Protein AF-A0A2D5Z9M2-F1 (afdb_monomer_lite)

Structure (mmCIF, N/CA/C/O backbone):
data_AF-A0A2D5Z9M2-F1
#
_entry.id   AF-A0A2D5Z9M2-F1
#
loop_
_atom_site.group_PDB
_atom_site.id
_atom_site.type_symbol
_atom_site.label_atom_id
_atom_site.label_alt_id
_atom_site.label_comp_id
_atom_site.label_asym_id
_atom_site.label_entity_id
_atom_site.label_seq_id
_atom_site.pdbx_PDB_ins_code
_atom_site.Cartn_x
_atom_site.Cartn_y
_atom_site.Cartn_z
_atom_site.occupancy
_atom_site.B_iso_or_equiv
_atom_site.auth_seq_id
_atom_site.auth_comp_id
_atom_site.auth_asym_id
_atom_site.auth_atom_id
_atom_site.pdbx_PDB_model_num
ATOM 1 N N . MET A 1 1 ? 16.542 -20.627 18.057 1.00 44.47 1 MET A N 1
ATOM 2 C CA . MET A 1 1 ? 15.585 -19.802 17.285 1.00 44.47 1 MET A CA 1
ATOM 3 C C . MET A 1 1 ? 16.212 -18.461 16.843 1.00 44.47 1 MET A C 1
ATOM 5 O O . MET A 1 1 ? 15.598 -17.420 16.982 1.00 44.47 1 MET A O 1
ATOM 9 N N . LYS A 1 2 ? 17.459 -18.467 16.331 1.00 36.56 2 LYS A N 1
ATOM 10 C CA . LYS A 1 2 ? 18.208 -17.257 15.904 1.00 36.56 2 LYS A CA 1
ATOM 11 C C . LYS A 1 2 ? 18.621 -17.284 14.421 1.00 36.56 2 LYS A C 1
ATOM 13 O O . LYS A 1 2 ? 19.188 -16.323 13.929 1.00 36.56 2 LYS A O 1
ATOM 18 N N . MET A 1 3 ? 18.336 -18.379 13.710 1.00 36.19 3 MET A N 1
ATOM 19 C CA . MET A 1 3 ? 18.795 -18.589 12.330 1.00 36.19 3 MET A CA 1
ATOM 20 C C . MET A 1 3 ? 17.764 -18.224 11.252 1.00 36.19 3 MET A C 1
ATOM 22 O O . MET A 1 3 ? 18.120 -18.174 10.084 1.00 36.19 3 MET A O 1
ATOM 26 N N . VAL A 1 4 ? 16.510 -17.931 11.617 1.00 44.44 4 VAL A N 1
ATOM 27 C CA . VAL A 1 4 ? 15.468 -17.573 10.631 1.00 44.44 4 VAL A CA 1
ATOM 28 C C . VAL A 1 4 ? 15.558 -16.092 10.227 1.00 44.44 4 VAL A C 1
ATOM 30 O O . VAL A 1 4 ? 15.351 -15.760 9.067 1.00 44.44 4 VAL A O 1
ATOM 33 N N . PHE A 1 5 ? 16.001 -15.210 11.131 1.00 38.09 5 PHE A N 1
ATOM 34 C CA . PHE A 1 5 ? 16.181 -13.780 10.837 1.00 38.09 5 PHE A CA 1
ATOM 35 C C . PHE A 1 5 ? 17.353 -13.476 9.889 1.00 38.09 5 PHE A C 1
ATOM 37 O O . PHE A 1 5 ? 17.313 -12.492 9.157 1.00 38.09 5 PHE A O 1
ATOM 44 N N . ALA A 1 6 ? 18.383 -14.328 9.854 1.00 39.09 6 ALA A N 1
ATOM 45 C CA . ALA A 1 6 ? 19.540 -14.119 8.981 1.00 39.09 6 ALA A CA 1
ATOM 46 C C . ALA A 1 6 ? 19.220 -14.367 7.494 1.00 39.09 6 ALA A C 1
ATOM 48 O O . ALA A 1 6 ? 19.846 -13.770 6.622 1.00 39.09 6 ALA A O 1
ATOM 49 N N . LEU A 1 7 ? 18.229 -15.216 7.199 1.00 39.53 7 LEU A N 1
ATOM 50 C CA . LEU A 1 7 ? 17.848 -15.566 5.828 1.00 39.53 7 LEU A CA 1
ATOM 51 C C . LEU A 1 7 ? 16.996 -14.478 5.161 1.00 39.53 7 LEU A C 1
ATOM 53 O O . LEU A 1 7 ? 17.193 -14.198 3.983 1.00 39.53 7 LEU A O 1
ATOM 57 N N . ILE A 1 8 ? 16.127 -13.800 5.919 1.00 48.56 8 ILE A N 1
ATOM 58 C CA . ILE A 1 8 ? 15.317 -12.681 5.407 1.00 48.56 8 ILE A CA 1
ATOM 59 C C . ILE A 1 8 ? 16.209 -11.464 5.108 1.00 48.56 8 ILE A C 1
ATOM 61 O O . ILE A 1 8 ? 16.065 -10.822 4.068 1.00 48.56 8 ILE A O 1
ATOM 65 N N . LEU A 1 9 ? 17.214 -11.206 5.955 1.00 42.31 9 LEU A N 1
ATOM 66 C CA . LEU A 1 9 ? 18.165 -10.112 5.740 1.00 42.31 9 LEU A CA 1
ATOM 67 C C . LEU A 1 9 ? 19.044 -10.333 4.493 1.00 42.31 9 LEU A C 1
ATOM 69 O O . LEU A 1 9 ? 19.355 -9.385 3.777 1.00 42.31 9 LEU A O 1
ATOM 73 N N . LEU A 1 10 ? 19.419 -11.583 4.199 1.00 42.81 10 LEU A N 1
ATOM 74 C CA . LEU A 1 10 ? 20.240 -11.928 3.032 1.00 42.81 10 LEU A CA 1
ATOM 75 C C . LEU A 1 10 ? 19.483 -11.793 1.703 1.00 42.81 10 LEU A C 1
ATOM 77 O O . LEU A 1 10 ? 20.082 -11.374 0.713 1.00 42.81 10 LEU A O 1
ATOM 81 N N . VAL A 1 11 ? 18.176 -12.074 1.676 1.00 49.06 11 VAL A N 1
ATOM 82 C CA . VAL A 1 11 ? 17.342 -11.848 0.481 1.00 49.06 11 VAL A CA 1
ATOM 83 C C . VAL A 1 11 ? 17.146 -10.348 0.223 1.00 49.06 11 VAL A C 1
ATOM 85 O O . VAL A 1 11 ? 17.231 -9.909 -0.922 1.00 49.06 11 VAL A O 1
ATOM 88 N N . MET A 1 12 ? 16.987 -9.543 1.279 1.00 47.62 12 MET A N 1
ATOM 89 C CA . MET A 1 12 ? 16.869 -8.081 1.168 1.00 47.62 12 MET A CA 1
ATOM 90 C C . MET A 1 12 ? 18.169 -7.420 0.688 1.00 47.62 12 MET A C 1
ATOM 92 O O . MET A 1 12 ? 18.132 -6.504 -0.130 1.00 47.62 12 MET A O 1
ATOM 96 N N . ILE A 1 13 ? 19.331 -7.918 1.123 1.00 47.19 13 ILE A N 1
ATOM 97 C CA . ILE A 1 13 ? 20.632 -7.430 0.639 1.00 47.19 13 ILE A CA 1
ATOM 98 C C . ILE A 1 13 ? 20.872 -7.866 -0.815 1.00 47.19 13 ILE A C 1
ATOM 100 O O . ILE A 1 13 ? 21.392 -7.080 -1.602 1.00 47.19 13 ILE A O 1
ATOM 104 N N . ALA A 1 14 ? 20.447 -9.068 -1.216 1.00 44.50 14 ALA A N 1
ATOM 105 C CA . ALA A 1 14 ? 20.556 -9.500 -2.610 1.00 44.50 14 ALA A CA 1
ATOM 106 C C . ALA A 1 14 ? 19.693 -8.645 -3.558 1.00 44.50 14 ALA A C 1
ATOM 108 O O . ALA A 1 14 ? 20.148 -8.306 -4.647 1.00 44.50 14 ALA A O 1
ATOM 109 N N . LEU A 1 15 ? 18.494 -8.229 -3.135 1.00 49.03 15 LEU A N 1
ATOM 110 C CA . LEU A 1 15 ? 17.641 -7.322 -3.916 1.00 49.03 15 LEU A CA 1
ATOM 111 C C . LEU A 1 15 ? 18.158 -5.872 -3.904 1.00 49.03 15 LEU A C 1
ATOM 113 O O . LEU A 1 15 ? 18.170 -5.217 -4.945 1.00 49.03 15 LEU A O 1
ATOM 117 N N . GLY A 1 16 ? 18.662 -5.389 -2.764 1.00 43.19 16 GLY A N 1
ATOM 118 C CA . GLY A 1 16 ? 19.210 -4.035 -2.633 1.00 43.19 16 GLY A CA 1
ATOM 119 C C . GLY A 1 16 ? 20.537 -3.817 -3.370 1.00 43.19 16 GLY A C 1
ATOM 120 O O . GLY A 1 16 ? 20.777 -2.731 -3.892 1.00 43.19 16 GLY A O 1
ATOM 121 N N . VAL A 1 17 ? 21.398 -4.836 -3.471 1.00 46.41 17 VAL A N 1
ATOM 122 C CA . VAL A 1 17 ? 22.716 -4.719 -4.130 1.00 46.41 17 VAL A CA 1
ATOM 123 C C . VAL A 1 17 ? 22.615 -4.791 -5.659 1.00 46.41 17 VAL A C 1
ATOM 125 O O . VAL A 1 17 ? 23.399 -4.137 -6.347 1.00 46.41 17 VAL A O 1
ATOM 128 N N . VAL A 1 18 ? 21.615 -5.482 -6.220 1.00 46.44 18 VAL A N 1
ATOM 129 C CA . VAL A 1 18 ? 21.358 -5.446 -7.676 1.00 46.44 18 VAL A CA 1
ATOM 130 C C . VAL A 1 18 ? 20.903 -4.048 -8.127 1.00 46.44 18 VAL A C 1
ATOM 132 O O . VAL A 1 18 ? 21.151 -3.656 -9.266 1.00 46.44 18 VAL A O 1
ATOM 135 N N . TYR A 1 19 ? 20.337 -3.248 -7.220 1.00 48.34 19 TYR A N 1
ATOM 136 C CA . TYR A 1 19 ? 19.814 -1.915 -7.520 1.00 48.34 19 TYR A CA 1
ATOM 137 C C . TYR A 1 19 ? 20.889 -0.832 -7.735 1.00 48.34 19 TYR A C 1
ATOM 139 O O . TYR A 1 19 ? 20.613 0.192 -8.355 1.00 48.34 19 TYR A O 1
ATOM 147 N N . PHE A 1 20 ? 22.127 -1.051 -7.276 1.00 45.62 20 PHE A N 1
ATOM 148 C CA . PHE A 1 20 ? 23.211 -0.061 -7.393 1.00 45.62 20 PHE A CA 1
ATOM 149 C C . PHE A 1 20 ? 24.285 -0.411 -8.433 1.00 45.62 20 PHE A C 1
ATOM 151 O O . PHE A 1 20 ? 25.210 0.374 -8.636 1.00 45.62 20 PHE A O 1
ATOM 158 N N . ALA A 1 21 ? 24.175 -1.552 -9.120 1.00 40.72 21 ALA A N 1
ATOM 159 C CA . ALA A 1 21 ? 25.212 -2.025 -10.041 1.00 40.72 21 ALA A CA 1
ATOM 160 C C . ALA A 1 21 ? 24.995 -1.655 -11.522 1.00 40.72 21 ALA A C 1
ATOM 162 O O . ALA A 1 21 ? 25.849 -1.985 -12.342 1.00 40.72 21 ALA A O 1
ATOM 163 N N . ASN A 1 22 ? 23.905 -0.976 -11.900 1.00 41.19 22 ASN A N 1
ATOM 164 C CA . ASN A 1 22 ? 23.686 -0.614 -13.304 1.00 41.19 22 ASN A CA 1
ATOM 165 C C . ASN A 1 22 ? 23.008 0.755 -13.465 1.00 41.19 22 ASN A C 1
ATOM 167 O O . ASN A 1 22 ? 21.800 0.868 -13.641 1.00 41.19 22 ASN A O 1
ATOM 171 N N . THR A 1 23 ? 23.805 1.820 -13.432 1.00 47.62 23 THR A N 1
ATOM 172 C CA . THR A 1 23 ? 23.408 3.202 -13.757 1.00 47.62 23 THR A CA 1
ATOM 173 C C . THR A 1 23 ? 23.200 3.433 -15.266 1.00 47.62 23 THR A C 1
ATOM 175 O O . THR 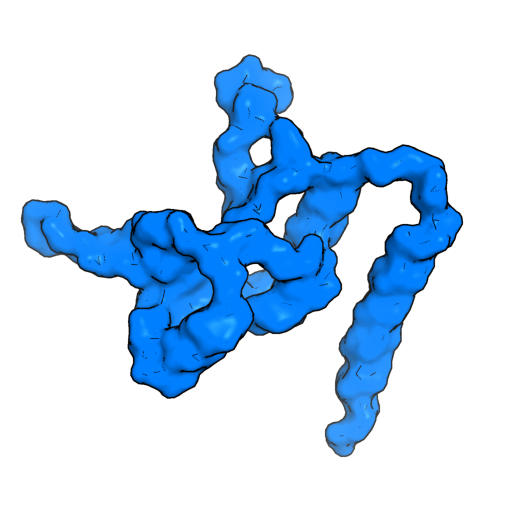A 1 23 ? 23.428 4.531 -15.773 1.00 47.62 23 THR A O 1
ATOM 178 N N . ALA A 1 24 ? 22.738 2.420 -16.002 1.00 48.34 24 ALA A N 1
ATOM 179 C CA . ALA A 1 24 ? 22.348 2.523 -17.404 1.00 48.34 24 ALA A CA 1
ATOM 180 C C . ALA A 1 24 ? 20.816 2.423 -17.498 1.00 48.34 24 ALA A C 1
ATOM 182 O O . ALA A 1 24 ? 20.255 1.340 -17.397 1.00 48.34 24 ALA A O 1
ATOM 183 N N . SER A 1 25 ? 20.167 3.583 -17.657 1.00 54.81 25 SER A N 1
ATOM 184 C CA . SER A 1 25 ? 18.713 3.812 -17.759 1.00 54.81 25 SER A CA 1
ATOM 185 C C . SER A 1 25 ? 17.866 3.273 -16.596 1.00 54.81 25 SER A C 1
ATOM 187 O O . SER A 1 25 ? 17.593 2.083 -16.499 1.00 54.81 25 SER A O 1
ATOM 189 N N . PHE A 1 26 ? 17.372 4.177 -15.746 1.00 66.06 26 PHE A N 1
ATOM 190 C CA . PHE A 1 26 ? 16.238 3.881 -14.871 1.00 66.06 26 PHE A CA 1
ATOM 191 C C . PHE A 1 26 ? 15.028 3.533 -15.751 1.00 66.06 26 PHE A C 1
ATOM 193 O O . PHE A 1 26 ? 14.474 4.419 -16.401 1.00 66.06 26 PHE A O 1
ATOM 200 N N . ASP A 1 27 ? 14.662 2.252 -15.810 1.00 81.69 27 ASP A N 1
ATOM 201 C CA . ASP A 1 27 ? 13.422 1.800 -16.438 1.00 81.69 27 ASP A CA 1
ATOM 202 C C . ASP A 1 27 ? 12.331 1.687 -15.360 1.00 81.69 27 ASP A C 1
ATOM 204 O O . ASP A 1 27 ? 12.273 0.683 -14.641 1.00 81.69 27 ASP A O 1
ATOM 208 N N . PRO A 1 28 ? 11.442 2.691 -15.236 1.00 82.06 28 PRO A N 1
ATOM 209 C CA . PRO A 1 28 ? 10.382 2.666 -14.236 1.00 82.06 28 PRO A CA 1
ATOM 210 C C . PRO A 1 28 ? 9.414 1.493 -14.426 1.00 82.06 28 PRO A C 1
ATOM 212 O O . PRO A 1 28 ? 8.818 1.038 -13.455 1.00 82.06 28 PRO A O 1
ATOM 215 N N . THR A 1 29 ? 9.253 0.979 -15.648 1.00 84.44 29 THR A N 1
ATOM 216 C CA . THR A 1 29 ? 8.352 -0.149 -15.922 1.00 84.44 29 THR A CA 1
ATOM 217 C C . THR A 1 29 ? 8.941 -1.443 -15.374 1.00 84.44 29 THR A C 1
ATOM 219 O O . THR A 1 29 ? 8.256 -2.150 -14.637 1.00 84.44 29 THR A O 1
ATOM 222 N N . ALA A 1 30 ? 10.212 -1.732 -15.665 1.00 85.00 30 ALA A N 1
ATOM 223 C CA . ALA A 1 30 ? 10.893 -2.911 -15.130 1.00 85.00 30 ALA A CA 1
ATOM 224 C C . ALA A 1 30 ? 10.992 -2.861 -13.597 1.00 85.00 30 ALA A C 1
ATOM 226 O O . ALA A 1 30 ? 10.690 -3.848 -12.925 1.00 85.00 30 ALA A O 1
ATOM 227 N N . THR A 1 31 ? 11.333 -1.694 -13.040 1.00 85.38 31 THR A N 1
ATOM 228 C CA . THR A 1 31 ? 11.322 -1.455 -11.591 1.00 85.38 31 THR A CA 1
ATOM 229 C C . THR A 1 31 ? 9.942 -1.705 -10.987 1.00 85.38 31 THR A C 1
ATOM 231 O O . THR A 1 31 ? 9.835 -2.426 -9.998 1.00 85.38 31 THR A O 1
ATOM 234 N N . GLY A 1 32 ? 8.887 -1.127 -11.567 1.00 86.69 32 GLY A N 1
ATOM 235 C CA . GLY A 1 32 ? 7.528 -1.266 -11.050 1.00 86.69 32 GLY A CA 1
ATOM 236 C C . GLY A 1 32 ? 7.024 -2.705 -11.103 1.00 86.69 32 GLY A C 1
ATOM 237 O O . GLY A 1 32 ? 6.357 -3.154 -10.174 1.00 86.69 32 GLY A O 1
ATOM 238 N N . GLN A 1 33 ? 7.367 -3.446 -12.160 1.00 88.88 33 GLN A N 1
ATOM 239 C CA . GLN A 1 33 ? 6.984 -4.849 -12.288 1.00 88.88 33 GLN A CA 1
ATOM 240 C C . GLN A 1 33 ? 7.712 -5.719 -11.259 1.00 88.88 33 GLN A C 1
ATOM 242 O O . GLN A 1 33 ? 7.068 -6.498 -10.564 1.00 88.88 33 GLN A O 1
ATOM 247 N N . ALA A 1 34 ? 9.024 -5.532 -11.090 1.00 88.88 34 ALA A N 1
ATOM 248 C CA . ALA A 1 34 ? 9.793 -6.250 -10.076 1.00 88.88 34 ALA A CA 1
ATOM 249 C C . ALA A 1 34 ? 9.296 -5.946 -8.652 1.00 88.88 34 ALA A C 1
ATOM 251 O O . ALA A 1 34 ? 9.185 -6.853 -7.829 1.00 88.88 34 ALA A O 1
ATOM 252 N N . ALA A 1 35 ? 8.956 -4.682 -8.378 1.00 88.12 35 ALA A N 1
ATOM 253 C CA . ALA A 1 35 ? 8.345 -4.257 -7.123 1.00 88.12 35 ALA A CA 1
ATOM 254 C C . ALA A 1 35 ? 7.008 -4.976 -6.881 1.00 88.12 35 ALA A C 1
ATOM 256 O O . ALA A 1 35 ? 6.803 -5.531 -5.805 1.00 88.12 35 ALA A O 1
ATOM 257 N N . LYS A 1 36 ? 6.129 -5.031 -7.890 1.00 89.88 36 LYS A N 1
ATOM 258 C CA . LYS A 1 36 ? 4.846 -5.744 -7.814 1.00 89.88 36 LYS A CA 1
ATOM 259 C C . LYS A 1 36 ? 5.034 -7.246 -7.569 1.00 89.88 36 LYS A C 1
ATOM 261 O O . LYS A 1 36 ? 4.387 -7.797 -6.685 1.00 89.88 36 LYS A O 1
ATOM 266 N N . ASP A 1 37 ? 5.933 -7.891 -8.310 1.00 90.50 37 ASP A N 1
ATOM 267 C CA . ASP A 1 37 ? 6.190 -9.339 -8.224 1.00 90.50 37 ASP A CA 1
ATOM 268 C C . ASP A 1 37 ? 6.819 -9.756 -6.881 1.00 90.50 37 ASP A C 1
ATOM 270 O O . ASP A 1 37 ? 6.740 -10.920 -6.475 1.00 90.50 37 ASP A O 1
ATOM 274 N N . ALA A 1 38 ? 7.455 -8.813 -6.181 1.00 90.38 38 ALA A N 1
ATOM 275 C CA . ALA A 1 38 ? 8.020 -9.036 -4.857 1.00 90.38 38 ALA A CA 1
ATOM 276 C C . ALA A 1 38 ? 6.960 -9.058 -3.741 1.00 90.38 38 ALA A C 1
ATOM 278 O O . ALA A 1 38 ? 7.229 -9.624 -2.679 1.00 90.38 38 ALA A O 1
ATOM 279 N N . ILE A 1 39 ? 5.776 -8.476 -3.965 1.00 92.94 39 ILE A N 1
ATOM 280 C CA . ILE A 1 39 ? 4.714 -8.374 -2.959 1.00 92.94 39 ILE A CA 1
ATOM 281 C C . ILE A 1 39 ? 3.887 -9.657 -2.934 1.00 92.94 39 ILE A C 1
ATOM 283 O O . ILE A 1 39 ? 3.480 -10.190 -3.966 1.00 92.94 39 ILE A O 1
ATOM 287 N N . ARG A 1 40 ? 3.606 -10.151 -1.728 1.00 93.44 40 ARG A N 1
ATOM 288 C CA . ARG A 1 40 ? 2.807 -11.355 -1.493 1.00 93.44 40 ARG A CA 1
ATOM 289 C C . ARG A 1 40 ? 1.784 -11.101 -0.396 1.00 93.44 40 ARG A C 1
ATOM 291 O O . ARG A 1 40 ? 2.052 -10.342 0.532 1.00 93.44 40 ARG A O 1
ATOM 298 N N . THR A 1 41 ? 0.648 -11.788 -0.479 1.00 95.75 41 THR A N 1
ATOM 299 C CA . THR A 1 41 ? -0.355 -11.824 0.593 1.00 95.75 41 THR A CA 1
ATOM 300 C C . THR A 1 41 ? 0.295 -12.201 1.925 1.00 95.75 41 THR A C 1
ATOM 302 O O . THR A 1 41 ? 1.132 -13.106 1.980 1.00 95.75 41 THR A O 1
ATOM 305 N N . GLY A 1 42 ? -0.084 -11.498 2.989 1.00 94.50 42 GLY A N 1
ATOM 306 C CA . GLY A 1 42 ? 0.446 -11.673 4.339 1.00 94.50 42 GLY A CA 1
ATOM 307 C C . GLY A 1 42 ? 1.740 -10.912 4.642 1.00 94.50 42 GLY A C 1
ATOM 308 O O . GLY A 1 42 ? 2.164 -10.933 5.792 1.00 94.50 42 GLY A O 1
ATOM 309 N N . MET A 1 43 ? 2.368 -10.240 3.667 1.00 95.81 43 MET A N 1
ATOM 310 C CA . MET A 1 43 ? 3.493 -9.336 3.954 1.00 95.81 43 MET A CA 1
ATOM 311 C C . MET A 1 43 ? 3.024 -8.128 4.760 1.00 95.81 43 MET A C 1
ATOM 313 O O . MET A 1 43 ? 1.943 -7.607 4.493 1.00 95.81 43 MET A O 1
ATOM 317 N N . SER A 1 44 ? 3.839 -7.631 5.687 1.00 96.50 4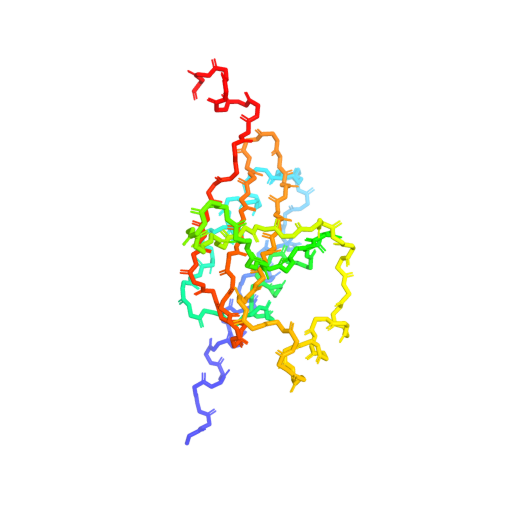4 SER A N 1
ATOM 318 C CA . SER A 1 44 ? 3.507 -6.393 6.396 1.00 96.50 44 SER A CA 1
ATOM 319 C C . SER A 1 44 ? 3.700 -5.169 5.499 1.00 96.50 44 SER A C 1
ATOM 321 O O . SER A 1 44 ? 4.512 -5.166 4.567 1.00 96.50 44 SER A O 1
ATOM 323 N N . TRP A 1 45 ? 3.005 -4.076 5.803 1.00 94.50 45 TRP A N 1
ATOM 324 C CA . TRP A 1 45 ? 3.195 -2.811 5.088 1.00 94.50 45 TRP A CA 1
ATOM 325 C C . TRP A 1 45 ? 4.640 -2.293 5.152 1.00 94.50 45 TRP A C 1
ATOM 327 O O . TRP A 1 45 ? 5.105 -1.688 4.186 1.00 94.50 45 TRP A O 1
ATOM 337 N N . GLN A 1 46 ? 5.390 -2.584 6.223 1.00 94.69 46 GLN A N 1
ATOM 338 C CA . GLN A 1 46 ? 6.817 -2.246 6.285 1.00 94.69 46 GLN A CA 1
ATOM 339 C C . GLN A 1 46 ? 7.646 -3.077 5.300 1.00 94.69 46 GLN A C 1
ATOM 341 O O . GLN A 1 46 ? 8.547 -2.543 4.655 1.00 94.69 46 GLN A O 1
ATOM 346 N N . GLU A 1 47 ? 7.345 -4.370 5.155 1.00 92.56 47 GLU A N 1
ATOM 347 C CA . GLU A 1 47 ? 8.017 -5.236 4.180 1.00 92.56 47 GLU A CA 1
ATOM 348 C C . GLU A 1 47 ? 7.713 -4.795 2.742 1.00 92.56 47 GLU A C 1
ATOM 350 O O . GLU A 1 47 ? 8.608 -4.787 1.895 1.00 92.56 47 GLU A O 1
ATOM 355 N N . VAL A 1 48 ? 6.480 -4.352 2.473 1.00 90.69 48 VAL A N 1
ATOM 356 C CA . VAL A 1 48 ? 6.103 -3.774 1.173 1.00 90.69 48 VAL A CA 1
ATOM 357 C C . VAL A 1 48 ? 6.885 -2.491 0.893 1.00 90.69 48 VAL A C 1
ATOM 359 O O . VAL A 1 48 ? 7.452 -2.349 -0.192 1.00 90.69 48 VAL A O 1
ATOM 362 N N . ILE A 1 49 ? 6.986 -1.577 1.862 1.00 90.44 49 ILE A N 1
ATOM 363 C CA . ILE A 1 49 ? 7.791 -0.351 1.720 1.00 90.44 49 ILE A CA 1
ATOM 364 C C . ILE A 1 49 ? 9.268 -0.682 1.503 1.00 90.44 49 ILE A C 1
ATOM 366 O O . ILE A 1 49 ? 9.920 -0.034 0.687 1.00 90.44 49 ILE A O 1
ATOM 370 N N . ALA A 1 50 ? 9.805 -1.701 2.171 1.00 87.31 50 ALA A N 1
ATOM 371 C CA . ALA A 1 50 ? 11.186 -2.126 1.960 1.00 87.31 50 ALA A CA 1
ATOM 372 C C . ALA A 1 50 ? 11.425 -2.669 0.538 1.00 87.31 50 ALA A C 1
ATOM 374 O O . ALA A 1 50 ? 12.490 -2.436 -0.033 1.00 87.31 50 ALA A O 1
ATOM 375 N N . ALA A 1 51 ? 10.439 -3.357 -0.048 1.00 80.75 51 ALA A N 1
ATOM 376 C CA . ALA A 1 51 ? 10.521 -3.909 -1.401 1.00 80.75 51 ALA A CA 1
ATOM 377 C C . ALA A 1 51 ? 10.276 -2.874 -2.518 1.00 80.75 51 ALA A C 1
ATOM 379 O O . ALA A 1 51 ? 10.770 -3.050 -3.631 1.00 80.75 51 ALA A O 1
ATOM 380 N N . THR A 1 52 ? 9.513 -1.810 -2.246 1.00 81.31 52 THR A N 1
ATOM 381 C CA . THR A 1 52 ? 8.995 -0.890 -3.282 1.00 81.31 52 THR A CA 1
ATOM 382 C C . THR A 1 52 ? 9.388 0.579 -3.108 1.00 81.31 52 THR A C 1
ATOM 384 O O . THR A 1 52 ? 9.426 1.306 -4.104 1.00 81.31 52 THR A O 1
ATOM 387 N N . GLN A 1 53 ? 9.765 0.987 -1.891 1.00 83.31 53 GLN A N 1
ATOM 388 C CA . GLN A 1 53 ? 9.777 2.351 -1.332 1.00 83.31 53 GLN A CA 1
ATOM 389 C C . GLN A 1 53 ? 8.414 2.812 -0.785 1.00 83.31 53 GLN A C 1
ATOM 391 O O . GLN A 1 53 ? 7.364 2.227 -1.051 1.00 83.31 53 GLN A O 1
ATOM 396 N N . ALA A 1 54 ? 8.431 3.874 0.025 1.00 83.31 54 ALA A N 1
ATOM 397 C CA . ALA A 1 54 ? 7.212 4.459 0.573 1.00 83.31 54 ALA A CA 1
ATOM 398 C C . ALA A 1 54 ? 6.322 5.004 -0.559 1.00 83.31 54 ALA A C 1
ATOM 400 O O . ALA A 1 54 ? 6.835 5.682 -1.460 1.00 83.31 54 ALA A O 1
ATOM 401 N N . PRO A 1 55 ? 5.002 4.748 -0.536 1.00 86.19 55 PRO A N 1
ATOM 402 C CA . PRO A 1 55 ? 4.111 5.307 -1.537 1.00 86.19 55 PRO A CA 1
ATOM 403 C C . PRO A 1 55 ? 4.028 6.827 -1.361 1.00 86.19 55 PRO A C 1
ATOM 405 O O . PRO A 1 55 ? 4.228 7.370 -0.277 1.00 86.19 55 PRO A O 1
ATOM 408 N N . SER A 1 56 ? 3.682 7.546 -2.426 1.00 81.31 56 SER A N 1
ATOM 409 C CA . SER A 1 56 ? 3.444 8.994 -2.308 1.00 81.31 56 SER A CA 1
ATOM 410 C C . SER A 1 56 ? 2.157 9.310 -1.535 1.00 81.31 56 SER A C 1
ATOM 412 O O . SER A 1 56 ? 2.053 10.353 -0.878 1.00 81.31 56 SER A O 1
ATOM 414 N N . LYS A 1 57 ? 1.166 8.415 -1.632 1.00 82.25 57 LYS A N 1
ATOM 415 C CA . LYS A 1 57 ? -0.176 8.557 -1.070 1.00 82.25 57 LYS A CA 1
ATOM 416 C C . LYS A 1 57 ? -0.742 7.203 -0.648 1.00 82.25 57 LYS A C 1
ATOM 418 O O . LYS A 1 57 ? -0.379 6.180 -1.223 1.00 82.25 57 LYS A O 1
ATOM 423 N N . PHE A 1 58 ? -1.666 7.227 0.304 1.00 89.31 58 PHE A N 1
ATOM 424 C CA . PHE A 1 58 ? -2.475 6.075 0.702 1.00 89.31 58 PHE A CA 1
ATOM 425 C C . PHE A 1 58 ? -3.921 6.498 0.965 1.00 89.31 58 PHE A C 1
ATOM 427 O O . PHE A 1 58 ? -4.192 7.686 1.144 1.00 89.31 58 PHE A O 1
ATOM 434 N N . SER A 1 59 ? -4.845 5.545 0.990 1.00 89.94 59 SER A N 1
ATOM 435 C CA . SER A 1 59 ? -6.235 5.751 1.411 1.00 89.94 59 SER A CA 1
ATOM 436 C C . SER A 1 59 ? -6.597 4.739 2.495 1.00 89.94 59 SER A C 1
ATOM 438 O O . SER A 1 59 ? -6.075 3.630 2.515 1.00 89.94 59 SER A O 1
ATOM 440 N N . VAL A 1 60 ? -7.465 5.129 3.426 1.00 89.00 60 VAL A N 1
ATOM 441 C CA . VAL A 1 60 ? -8.043 4.217 4.426 1.00 89.00 60 VAL A CA 1
ATOM 442 C C . VAL A 1 60 ? -9.405 3.768 3.917 1.00 89.00 60 VAL A C 1
ATOM 444 O O . VAL A 1 60 ? -10.155 4.586 3.375 1.00 89.00 60 VAL A O 1
ATOM 447 N N . ASN A 1 61 ? -9.718 2.483 4.052 1.00 88.88 61 ASN A N 1
ATOM 448 C CA . ASN A 1 61 ? -11.013 1.955 3.646 1.00 88.88 61 ASN A CA 1
ATOM 449 C C . ASN A 1 61 ? -12.108 2.432 4.602 1.00 88.88 61 ASN A C 1
ATOM 451 O O . ASN A 1 61 ? -11.902 2.556 5.807 1.00 88.88 61 ASN A O 1
ATOM 455 N N . ILE A 1 62 ? -13.285 2.706 4.054 1.00 86.44 62 ILE A N 1
ATOM 456 C CA . ILE A 1 62 ? -14.428 3.251 4.783 1.00 86.44 62 ILE A CA 1
ATOM 457 C C . ILE A 1 62 ? -15.703 2.502 4.407 1.00 86.44 62 ILE A C 1
ATOM 459 O O . ILE A 1 62 ? -15.894 2.095 3.258 1.00 86.44 62 ILE A O 1
ATOM 463 N N . LEU A 1 63 ? -16.581 2.330 5.392 1.00 84.62 63 LEU A N 1
ATOM 464 C CA . LEU A 1 63 ? -17.884 1.704 5.217 1.00 84.62 63 LEU A CA 1
ATOM 465 C C . LEU A 1 63 ? -18.907 2.751 4.776 1.00 84.62 63 LEU A C 1
ATOM 467 O O . LEU A 1 63 ? -19.116 3.755 5.458 1.00 84.62 63 LEU A O 1
ATOM 471 N N . TYR A 1 64 ? -19.574 2.498 3.657 1.00 78.94 64 TYR A N 1
ATOM 472 C CA . TYR A 1 64 ? -20.724 3.265 3.199 1.00 78.94 64 TYR A CA 1
ATOM 473 C C . TYR A 1 64 ? -21.997 2.445 3.344 1.00 78.94 64 TYR A C 1
ATOM 475 O O . TYR A 1 64 ? -22.005 1.250 3.064 1.00 78.94 64 TYR A O 1
ATOM 483 N N . ASN A 1 65 ? -23.086 3.108 3.726 1.00 79.62 65 ASN A N 1
ATOM 484 C CA . ASN A 1 65 ? -24.425 2.547 3.623 1.00 79.62 65 ASN A CA 1
ATOM 485 C C . ASN A 1 65 ? -25.093 3.119 2.370 1.00 79.62 65 ASN A C 1
ATOM 487 O O . ASN A 1 65 ? -25.410 4.311 2.333 1.00 79.62 65 ASN A O 1
ATOM 491 N N . ASP A 1 66 ? -25.278 2.278 1.356 1.00 78.50 66 ASP A N 1
ATOM 492 C CA . ASP A 1 66 ? -26.019 2.621 0.145 1.00 78.50 66 ASP A CA 1
ATOM 493 C C . ASP A 1 66 ? -27.316 1.810 0.098 1.00 78.50 66 ASP A C 1
ATOM 495 O O . ASP A 1 66 ? -27.318 0.599 -0.125 1.00 78.50 66 ASP A O 1
ATOM 499 N N . GLY A 1 67 ? -28.437 2.470 0.397 1.00 79.06 67 GLY A N 1
ATOM 500 C CA . GLY A 1 67 ? -29.759 1.846 0.333 1.00 79.06 67 GLY A CA 1
ATOM 501 C C . GLY A 1 67 ? -29.949 0.632 1.253 1.00 79.06 67 GLY A C 1
ATOM 502 O O . GLY A 1 67 ? -30.758 -0.239 0.938 1.00 79.06 67 GLY A O 1
ATOM 503 N N . GLY A 1 68 ? -29.228 0.557 2.378 1.00 82.00 68 GLY A N 1
ATOM 504 C CA . GLY A 1 68 ? -29.274 -0.573 3.312 1.00 82.00 68 GLY A CA 1
ATOM 505 C C . GLY A 1 68 ? -28.238 -1.668 3.045 1.00 82.00 68 GLY A C 1
ATOM 506 O O . GLY A 1 68 ? -28.237 -2.668 3.761 1.00 82.00 68 GLY A O 1
ATOM 507 N N . ILE A 1 69 ? -27.360 -1.489 2.054 1.00 82.00 69 ILE A N 1
ATOM 508 C CA . ILE A 1 69 ? -26.222 -2.372 1.786 1.00 82.00 69 ILE A CA 1
ATOM 509 C C . ILE A 1 69 ? -24.952 -1.691 2.295 1.00 82.00 69 ILE A C 1
ATOM 511 O O . ILE A 1 69 ? -24.661 -0.546 1.946 1.00 82.00 69 ILE A O 1
ATOM 515 N N . GLU A 1 70 ? -24.199 -2.404 3.126 1.00 83.12 70 GLU A N 1
ATOM 516 C CA . GLU A 1 70 ? -22.877 -1.978 3.572 1.00 83.12 70 GLU A CA 1
ATOM 517 C C . GLU A 1 70 ? -21.835 -2.289 2.491 1.00 83.12 70 GLU A C 1
ATOM 519 O O . GLU A 1 70 ? -21.675 -3.436 2.073 1.00 83.12 70 GLU A O 1
ATOM 524 N N . VAL A 1 71 ? -21.139 -1.255 2.023 1.00 83.88 71 VAL A N 1
ATOM 525 C CA . VAL A 1 71 ? -20.115 -1.342 0.977 1.00 83.88 71 VAL A CA 1
ATOM 526 C C . VAL A 1 71 ? -18.816 -0.752 1.506 1.00 83.88 71 VAL A C 1
ATOM 528 O O . VAL A 1 71 ? -18.787 0.395 1.952 1.00 83.88 71 VAL A O 1
ATOM 531 N N . VAL A 1 72 ? -17.729 -1.518 1.433 1.00 83.19 72 VAL A N 1
ATOM 532 C CA . VAL A 1 72 ? -16.384 -1.013 1.725 1.00 83.19 72 VAL A CA 1
ATOM 533 C C . VAL A 1 72 ? -15.840 -0.338 0.472 1.00 83.19 72 VAL A C 1
ATOM 535 O O . VAL A 1 72 ? -15.732 -0.967 -0.578 1.00 83.19 72 VAL A O 1
ATOM 538 N N . ASN A 1 73 ? -15.491 0.941 0.585 1.00 84.56 73 ASN A N 1
ATOM 539 C CA . ASN A 1 73 ? -14.829 1.698 -0.474 1.00 84.56 73 ASN A CA 1
ATOM 540 C C . ASN A 1 73 ? -13.531 2.316 0.033 1.00 84.56 73 ASN A C 1
ATOM 542 O O . ASN A 1 73 ? -13.354 2.555 1.226 1.00 84.56 73 ASN A O 1
ATOM 546 N N . GLN A 1 74 ? -12.643 2.645 -0.900 1.00 85.75 74 GLN A N 1
ATOM 547 C CA . GLN A 1 74 ? -11.469 3.446 -0.585 1.00 85.75 74 GLN A CA 1
ATOM 548 C C . GLN A 1 74 ? -11.883 4.874 -0.219 1.00 85.75 74 GLN A C 1
ATOM 550 O O . GLN A 1 74 ? -12.646 5.521 -0.944 1.00 85.75 74 GLN A O 1
ATOM 555 N N . GLY A 1 75 ? -11.354 5.376 0.895 1.00 86.06 75 GLY A N 1
ATOM 556 C CA . GLY A 1 75 ? -11.473 6.775 1.279 1.00 86.06 75 GLY A CA 1
ATOM 557 C C . GLY A 1 75 ? -10.630 7.705 0.404 1.00 86.06 75 GLY A C 1
ATOM 558 O O . GLY A 1 75 ? -10.050 7.319 -0.611 1.00 86.06 75 GLY A O 1
ATOM 559 N N . GLN A 1 76 ? -10.540 8.972 0.808 1.00 88.12 76 GLN A N 1
ATOM 560 C CA . GLN A 1 76 ? -9.722 9.942 0.083 1.00 88.12 76 GLN A CA 1
ATOM 561 C C . GLN A 1 76 ? -8.230 9.594 0.153 1.00 88.12 76 GLN A C 1
ATOM 563 O O . GLN A 1 76 ? -7.713 9.211 1.202 1.00 88.12 76 GLN A O 1
ATOM 568 N N . LEU A 1 77 ? -7.528 9.793 -0.966 1.00 87.38 77 LEU A N 1
ATOM 569 C CA . LEU A 1 77 ? -6.072 9.688 -1.017 1.00 87.38 77 LEU A CA 1
ATOM 570 C C . LEU A 1 77 ? -5.427 10.824 -0.219 1.00 87.38 77 LEU A C 1
ATOM 572 O O . LEU A 1 77 ? -5.555 12.000 -0.569 1.00 87.38 77 LEU A O 1
ATOM 576 N N . GLN A 1 78 ? -4.659 10.455 0.794 1.00 88.25 78 GLN A N 1
ATOM 577 C CA . GLN A 1 78 ? -3.873 11.351 1.633 1.00 88.25 78 GLN A CA 1
ATOM 578 C C . GLN A 1 78 ? -2.379 11.111 1.419 1.00 88.25 78 GLN A C 1
ATOM 580 O O . GLN A 1 78 ? -1.964 10.050 0.955 1.00 88.25 78 GLN A O 1
ATOM 585 N N . LYS A 1 79 ? -1.554 12.123 1.710 1.00 91.38 79 LYS A N 1
ATOM 586 C CA . LYS A 1 79 ? -0.094 11.978 1.645 1.00 91.38 79 LYS A CA 1
ATOM 587 C C . LYS A 1 79 ? 0.331 10.865 2.603 1.00 91.38 79 LYS A C 1
ATOM 589 O O . LYS A 1 79 ? -0.190 10.790 3.710 1.00 91.38 79 LYS A O 1
ATOM 594 N N . PHE A 1 80 ? 1.272 10.028 2.177 1.00 91.75 80 PHE A N 1
ATOM 595 C CA . PHE A 1 80 ? 1.826 9.019 3.067 1.00 91.75 80 PHE A CA 1
ATOM 596 C C . PHE A 1 80 ? 2.559 9.667 4.247 1.00 91.75 80 PHE A C 1
ATOM 598 O O . PHE A 1 80 ? 3.430 10.522 4.060 1.00 91.75 80 PHE A O 1
ATOM 605 N N . ASP A 1 81 ? 2.182 9.232 5.444 1.00 92.69 81 ASP A N 1
ATOM 606 C CA . ASP A 1 81 ? 2.803 9.571 6.714 1.00 92.69 81 ASP A CA 1
ATOM 607 C C . ASP A 1 81 ? 2.891 8.280 7.538 1.00 92.69 81 ASP A C 1
ATOM 609 O O . ASP A 1 81 ? 1.881 7.697 7.938 1.00 92.69 81 ASP A O 1
ATOM 613 N N . GLU A 1 82 ? 4.120 7.808 7.737 1.00 92.94 82 GLU A N 1
ATOM 614 C CA . GLU A 1 82 ? 4.404 6.549 8.425 1.00 92.94 82 GLU A CA 1
ATOM 615 C C . GLU A 1 82 ? 3.934 6.569 9.883 1.00 92.94 82 GLU A C 1
ATOM 617 O O . GLU A 1 82 ? 3.430 5.567 10.399 1.00 92.94 82 GLU A O 1
ATOM 622 N N . GLN A 1 83 ? 4.059 7.722 10.542 1.00 93.44 83 GLN A N 1
ATOM 623 C CA . GLN A 1 83 ? 3.643 7.885 11.924 1.00 93.44 83 GLN A CA 1
ATOM 624 C C . GLN A 1 83 ? 2.118 7.860 12.022 1.00 93.44 83 GLN A C 1
ATOM 626 O O . GLN A 1 83 ? 1.581 7.161 12.880 1.00 93.44 83 GLN A O 1
ATOM 631 N N . GLN A 1 84 ? 1.420 8.570 11.133 1.00 92.31 84 GLN A N 1
ATOM 632 C CA . GLN A 1 84 ? -0.042 8.557 11.078 1.00 92.31 84 GLN A CA 1
ATOM 633 C C . GLN A 1 84 ? -0.579 7.143 10.833 1.00 92.31 84 GLN A C 1
ATOM 635 O O . GLN A 1 84 ? -1.519 6.723 11.507 1.00 92.31 84 GLN A O 1
ATOM 640 N N . LEU A 1 85 ? 0.020 6.402 9.894 1.00 92.56 85 LEU A N 1
ATOM 641 C CA . LEU A 1 85 ? -0.379 5.026 9.599 1.00 92.56 85 LEU A CA 1
ATOM 642 C C . LEU A 1 85 ? -0.166 4.111 10.809 1.00 92.56 85 LEU A C 1
ATOM 644 O O . LEU A 1 85 ? -1.085 3.401 11.211 1.00 92.56 85 LEU A O 1
ATOM 648 N N . SER A 1 86 ? 1.020 4.168 11.418 1.00 94.12 86 SER A N 1
ATOM 649 C CA . SER A 1 86 ? 1.357 3.333 12.577 1.00 94.12 86 SER A CA 1
ATOM 650 C C . SER A 1 86 ? 0.426 3.613 13.757 1.00 94.12 86 SER A C 1
ATOM 652 O O . SER A 1 86 ? -0.147 2.687 14.322 1.00 94.12 86 SER A O 1
ATOM 654 N N . GLN A 1 87 ? 0.191 4.890 14.076 1.00 93.56 87 GLN A N 1
ATOM 655 C CA . GLN A 1 87 ? -0.746 5.283 15.133 1.00 93.56 87 GLN A CA 1
ATOM 656 C C . GLN A 1 87 ? -2.184 4.858 14.818 1.00 93.56 87 GLN A C 1
ATOM 658 O O . GLN A 1 87 ? -2.918 4.452 15.718 1.00 93.56 87 GLN A O 1
ATOM 663 N N . GLY A 1 88 ? -2.600 4.935 13.552 1.00 92.75 88 GLY A N 1
ATOM 664 C CA . GLY A 1 88 ? -3.917 4.484 13.107 1.00 92.75 88 GLY A CA 1
ATOM 665 C C . GLY A 1 88 ? -4.123 2.983 13.305 1.00 92.75 88 GLY A C 1
ATOM 666 O O . GLY A 1 88 ? -5.172 2.579 13.797 1.00 92.75 88 GLY A O 1
ATOM 667 N N . LEU A 1 89 ? -3.110 2.170 12.999 1.00 92.69 89 LEU A N 1
ATOM 668 C CA . LEU A 1 89 ? -3.143 0.723 13.227 1.00 92.69 89 LEU A CA 1
ATOM 669 C C . LEU A 1 89 ? -3.120 0.381 14.723 1.00 92.69 89 LEU A C 1
ATOM 671 O O . LEU A 1 89 ? -3.941 -0.404 15.186 1.00 92.69 89 LEU A O 1
ATOM 675 N N . GLU A 1 90 ? -2.237 1.009 15.502 1.00 93.19 90 GLU A N 1
ATOM 676 C CA . GLU A 1 90 ? -2.121 0.763 16.949 1.00 93.19 90 GLU A CA 1
ATOM 677 C C . GLU A 1 90 ? -3.375 1.173 17.731 1.00 93.19 90 GLU A C 1
ATOM 679 O O . GLU A 1 90 ? -3.751 0.514 18.700 1.00 93.19 90 GLU A O 1
ATOM 684 N N . SER A 1 91 ? -4.024 2.264 17.319 1.00 93.69 91 SER A N 1
ATOM 685 C CA . SER A 1 91 ? -5.265 2.743 17.938 1.00 93.69 91 SER A CA 1
ATOM 686 C C . SER A 1 91 ? -6.515 2.007 17.456 1.00 93.69 91 SER A C 1
ATOM 688 O O . SER A 1 91 ? -7.579 2.203 18.040 1.00 93.69 91 SER A O 1
ATOM 690 N N . GLY A 1 92 ? -6.404 1.185 16.406 1.00 89.50 92 GLY A N 1
ATOM 691 C CA . GLY A 1 92 ? -7.544 0.546 15.754 1.00 89.50 92 GLY A CA 1
ATOM 692 C C . GLY A 1 92 ? -8.388 1.500 14.907 1.00 89.50 92 GLY A C 1
ATOM 693 O O . GLY A 1 92 ? -9.481 1.137 14.519 1.00 89.50 92 GLY A O 1
ATOM 694 N N . ALA A 1 93 ? -7.915 2.706 14.582 1.00 87.88 93 ALA A N 1
ATOM 695 C CA . ALA A 1 93 ? -8.652 3.650 13.735 1.00 87.88 93 ALA A CA 1
ATOM 696 C C . ALA A 1 93 ? -8.766 3.205 12.259 1.00 87.88 93 ALA A C 1
ATOM 698 O O . ALA A 1 93 ? -9.534 3.791 11.496 1.00 87.88 93 ALA A O 1
ATOM 699 N N . ILE A 1 94 ? -7.992 2.197 11.843 1.00 90.44 94 ILE A N 1
ATOM 700 C CA . ILE A 1 94 ? -7.986 1.621 10.489 1.00 90.44 94 ILE A CA 1
ATOM 701 C C . ILE A 1 94 ? -8.659 0.236 10.521 1.00 90.44 94 ILE A C 1
ATOM 703 O O . ILE A 1 94 ? -8.054 -0.789 10.232 1.00 90.44 94 ILE A O 1
ATOM 707 N N . GLU A 1 95 ? -9.935 0.204 10.905 1.00 89.25 95 GLU A N 1
ATOM 708 C CA . GLU A 1 95 ? -10.692 -1.041 11.153 1.00 89.25 95 GLU A CA 1
ATOM 709 C C . GLU A 1 95 ? -10.996 -1.862 9.891 1.00 89.25 95 GLU A C 1
ATOM 711 O O . GLU A 1 95 ? -11.318 -3.041 9.984 1.00 89.25 95 GLU A O 1
ATOM 716 N N . LEU A 1 96 ? -10.926 -1.240 8.712 1.00 90.12 96 LEU A N 1
ATOM 717 C CA . LEU A 1 96 ? -11.262 -1.858 7.420 1.00 90.12 96 LEU A CA 1
ATOM 718 C C . LEU A 1 96 ? -10.039 -1.993 6.507 1.00 90.12 96 LEU A C 1
ATOM 720 O O . LEU A 1 96 ? -10.175 -2.241 5.304 1.00 90.12 96 LEU A O 1
ATOM 724 N N . GLY A 1 97 ? -8.850 -1.765 7.062 1.00 93.62 97 GLY A N 1
ATOM 725 C CA . GLY A 1 97 ? -7.616 -1.746 6.301 1.00 93.62 97 GLY A CA 1
ATOM 726 C C . GLY A 1 97 ? -7.408 -0.474 5.476 1.00 93.62 97 GLY A C 1
ATOM 727 O O . GLY A 1 97 ? -8.109 0.537 5.608 1.00 93.62 97 GLY A O 1
ATOM 728 N N . PHE A 1 98 ? -6.385 -0.501 4.633 1.00 95.56 98 PHE A N 1
ATOM 729 C CA . PHE A 1 98 ? -5.928 0.652 3.859 1.00 95.56 98 PHE A CA 1
ATOM 730 C C . PHE A 1 98 ? -5.294 0.212 2.543 1.00 95.56 98 PHE A C 1
ATOM 732 O O . PHE A 1 98 ? -5.037 -0.967 2.321 1.00 95.56 98 PHE A O 1
ATOM 739 N N . VAL A 1 99 ? -5.038 1.169 1.657 1.00 95.44 99 VAL A N 1
ATOM 740 C CA . VAL A 1 99 ? -4.517 0.907 0.317 1.00 95.44 99 VAL A CA 1
ATOM 741 C C . VAL A 1 99 ? -3.311 1.787 0.035 1.00 95.44 99 VAL A C 1
ATOM 743 O O . VAL A 1 99 ? -3.373 3.012 0.167 1.00 95.44 99 VAL A O 1
ATOM 746 N N . PHE A 1 100 ? -2.216 1.169 -0.406 1.00 94.31 100 PHE A N 1
ATOM 747 C CA . PHE A 1 100 ? -1.106 1.880 -1.039 1.00 94.31 100 PHE A CA 1
ATOM 748 C C . PHE A 1 100 ? -1.300 1.905 -2.549 1.00 94.31 100 PHE A C 1
ATOM 750 O O . PHE A 1 100 ? -1.490 0.861 -3.168 1.00 94.31 100 PHE A O 1
ATOM 757 N N . GLU A 1 101 ? -1.201 3.090 -3.152 1.00 91.31 101 GLU A N 1
ATOM 758 C CA . GLU A 1 101 ? -1.181 3.239 -4.607 1.00 91.31 101 GLU A CA 1
ATOM 759 C C . GLU A 1 101 ? 0.239 3.504 -5.109 1.00 91.31 101 GLU A C 1
ATOM 761 O O . GLU A 1 101 ? 0.872 4.504 -4.752 1.00 91.31 101 GLU A O 1
ATOM 766 N N . TYR A 1 102 ? 0.701 2.649 -6.020 1.00 89.69 102 TYR A N 1
ATOM 767 C CA . TYR A 1 102 ? 1.980 2.787 -6.699 1.00 89.69 102 TYR A CA 1
ATOM 768 C C . TYR A 1 102 ? 1.771 3.081 -8.180 1.00 89.69 102 TYR A C 1
ATOM 770 O O . TYR A 1 102 ? 1.086 2.346 -8.891 1.00 89.69 102 TYR A O 1
ATOM 778 N N . ARG A 1 103 ? 2.400 4.158 -8.656 1.00 89.12 103 ARG A N 1
ATOM 779 C CA . ARG A 1 103 ? 2.378 4.581 -10.061 1.00 89.12 103 ARG A CA 1
ATOM 780 C C . ARG A 1 103 ? 3.810 4.751 -10.541 1.00 89.12 103 ARG A C 1
ATOM 782 O O . ARG A 1 103 ? 4.411 5.799 -10.322 1.00 89.12 103 ARG A O 1
ATOM 789 N N . TYR A 1 104 ? 4.356 3.706 -11.152 1.00 84.56 104 TYR A N 1
ATOM 790 C CA . TYR A 1 104 ? 5.727 3.726 -11.657 1.00 84.56 104 TYR A CA 1
ATOM 791 C C . TYR A 1 104 ? 5.786 4.258 -13.089 1.00 84.56 104 TYR A C 1
ATOM 793 O O . TYR A 1 104 ? 6.640 5.082 -13.407 1.00 84.56 104 TYR A O 1
ATOM 801 N N . SER A 1 105 ? 4.866 3.822 -13.952 1.00 84.31 105 SER A N 1
ATOM 802 C CA . SER A 1 105 ? 4.780 4.278 -15.342 1.00 84.31 105 SER A CA 1
ATOM 803 C C . SER A 1 105 ? 3.344 4.229 -15.865 1.00 84.31 105 SER A C 1
ATOM 805 O O . SER A 1 105 ? 2.440 3.720 -15.205 1.00 84.31 105 SER A O 1
ATOM 807 N N . GLU A 1 106 ? 3.132 4.701 -17.094 1.00 80.06 106 GLU A N 1
ATOM 808 C CA . GLU A 1 106 ? 1.855 4.543 -17.806 1.00 80.06 106 GLU A CA 1
ATOM 809 C C . GLU A 1 106 ? 1.488 3.076 -18.072 1.00 80.06 106 GLU A C 1
ATOM 811 O O . GLU A 1 106 ? 0.350 2.787 -18.421 1.00 80.06 106 GLU A O 1
ATOM 816 N N . LYS A 1 107 ? 2.427 2.138 -17.904 1.00 81.56 107 LYS A N 1
ATOM 817 C CA . LYS A 1 107 ? 2.205 0.700 -18.103 1.00 81.56 107 LYS A CA 1
ATOM 818 C C . LYS A 1 107 ? 2.077 -0.065 -16.791 1.00 81.56 107 LYS A C 1
ATOM 820 O O . LYS A 1 107 ? 1.408 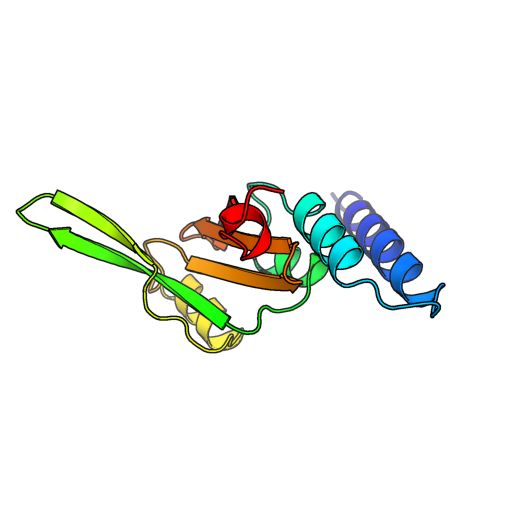-1.093 -16.764 1.00 81.56 107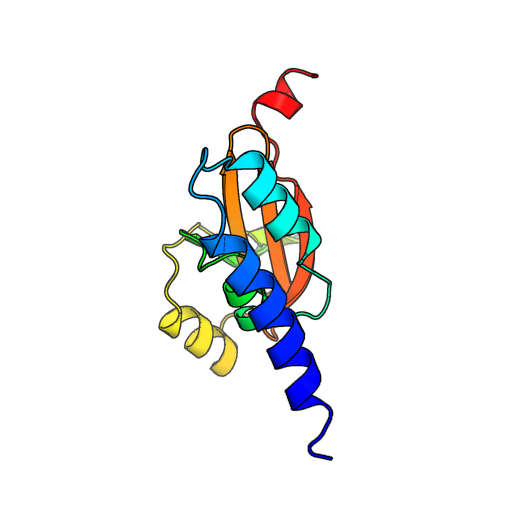 LYS A O 1
ATOM 825 N N . VAL A 1 108 ? 2.691 0.434 -15.716 1.00 85.25 108 VAL A N 1
ATOM 826 C CA . VAL A 1 108 ? 2.733 -0.246 -14.418 1.00 85.25 108 VAL A CA 1
ATOM 827 C C . VAL A 1 108 ? 2.222 0.674 -13.319 1.00 85.25 108 VAL A C 1
ATOM 829 O O . VAL A 1 108 ? 2.909 1.587 -12.849 1.00 85.25 108 VAL A O 1
ATOM 832 N N . SER A 1 109 ? 0.994 0.385 -12.906 1.00 89.81 109 SER A N 1
ATOM 833 C CA . SER A 1 109 ? 0.301 1.020 -11.798 1.00 89.81 109 SER A CA 1
ATOM 834 C C . SER A 1 109 ? -0.478 -0.059 -11.060 1.00 89.81 109 SER A C 1
ATOM 836 O O . SER A 1 109 ? -1.214 -0.824 -11.685 1.00 89.81 109 SER A O 1
ATOM 838 N N . PHE A 1 110 ? -0.326 -0.137 -9.746 1.00 92.06 110 PHE A N 1
ATOM 839 C CA . PHE A 1 110 ? -0.992 -1.147 -8.932 1.00 92.06 110 PHE A CA 1
ATOM 840 C C . PHE A 1 110 ? -1.330 -0.595 -7.551 1.00 92.06 110 PHE A C 1
ATOM 842 O O . PHE A 1 110 ? -0.730 0.372 -7.078 1.00 92.06 110 PHE A O 1
ATOM 849 N N . ALA A 1 111 ? -2.326 -1.210 -6.933 1.00 92.81 111 ALA A N 1
ATOM 850 C CA . ALA A 1 111 ? -2.723 -0.971 -5.564 1.00 92.81 111 ALA A CA 1
ATOM 851 C C . ALA A 1 111 ? -2.416 -2.211 -4.728 1.00 92.81 111 ALA A C 1
ATOM 853 O O . ALA A 1 111 ? -2.527 -3.341 -5.212 1.00 92.81 111 ALA A O 1
ATOM 854 N N . VAL A 1 112 ? -2.019 -1.972 -3.487 1.00 95.12 112 VAL A N 1
ATOM 855 C CA . VAL A 1 112 ? -1.800 -3.004 -2.480 1.00 95.12 112 VAL A CA 1
ATOM 856 C C . VAL A 1 112 ? -2.798 -2.750 -1.371 1.00 95.12 112 VAL A C 1
ATOM 858 O O . VAL A 1 112 ? -2.739 -1.705 -0.721 1.00 95.12 112 VAL A O 1
ATOM 861 N N . ASP A 1 113 ? -3.722 -3.679 -1.200 1.00 95.19 113 ASP A N 1
ATOM 862 C CA . ASP A 1 113 ? -4.720 -3.654 -0.145 1.00 95.19 113 ASP A CA 1
ATOM 863 C C . ASP A 1 113 ? -4.155 -4.337 1.084 1.00 95.19 113 ASP A C 1
ATOM 865 O O . ASP A 1 113 ? -3.619 -5.444 0.999 1.00 95.19 113 ASP A O 1
ATOM 869 N N . PHE A 1 114 ? -4.302 -3.677 2.220 1.00 96.75 114 PHE A N 1
ATOM 870 C CA . PHE A 1 114 ? -3.915 -4.182 3.521 1.00 96.75 114 PHE A CA 1
ATOM 871 C C . PHE A 1 114 ? -5.156 -4.416 4.368 1.00 96.75 114 PHE A C 1
ATOM 873 O O . PHE A 1 114 ? -6.111 -3.644 4.279 1.00 96.75 114 PHE A O 1
ATOM 880 N N . ASP A 1 115 ? -5.121 -5.460 5.187 1.00 95.38 115 ASP A N 1
ATOM 881 C CA . ASP A 1 115 ? -6.098 -5.698 6.246 1.00 95.38 115 ASP A CA 1
ATOM 882 C C . ASP A 1 115 ? -5.914 -4.712 7.418 1.00 95.38 115 ASP A C 1
ATOM 884 O O . ASP A 1 115 ? -5.022 -3.855 7.431 1.00 95.38 115 ASP A O 1
ATOM 888 N N . GLU A 1 116 ? -6.779 -4.817 8.421 1.00 93.94 116 GLU A N 1
ATOM 889 C CA . GLU A 1 116 ? -6.754 -3.995 9.630 1.00 93.94 1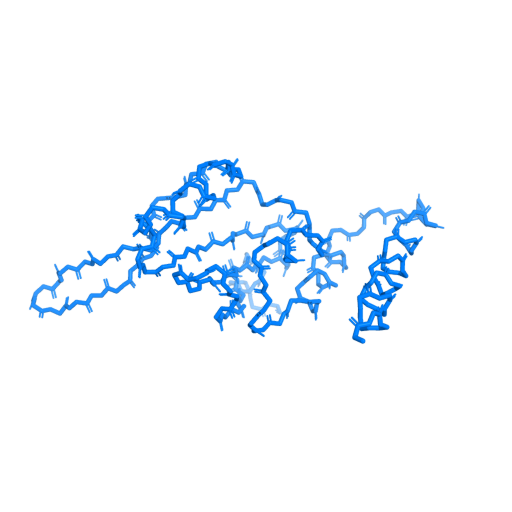16 GLU A CA 1
ATOM 890 C C . GLU A 1 116 ? -5.539 -4.266 10.537 1.00 93.94 116 GLU A C 1
ATOM 892 O O . GLU A 1 116 ? -5.228 -3.464 11.417 1.00 93.94 116 GLU A O 1
ATOM 897 N N . GLN A 1 117 ? -4.809 -5.364 10.311 1.00 94.75 117 GLN A N 1
ATOM 898 C CA . GLN A 1 117 ? -3.526 -5.643 10.962 1.00 94.75 117 GLN A CA 1
ATOM 899 C C . GLN A 1 117 ? -2.326 -5.118 10.158 1.00 94.75 117 GLN A C 1
ATOM 901 O O . GLN A 1 117 ? -1.186 -5.204 10.623 1.00 94.75 117 GLN A O 1
ATOM 906 N N . GLY A 1 118 ? -2.562 -4.548 8.976 1.00 95.69 118 GLY A N 1
ATOM 907 C CA . GLY A 1 118 ? -1.527 -4.017 8.101 1.00 95.69 118 GLY A CA 1
ATOM 908 C C . GLY A 1 118 ? -0.757 -5.078 7.321 1.00 95.69 118 GLY A C 1
ATOM 909 O O . GLY A 1 118 ? 0.389 -4.820 6.937 1.00 95.69 118 GLY A O 1
ATOM 910 N N . ASN A 1 119 ? -1.365 -6.239 7.068 1.00 97.38 119 ASN A N 1
ATOM 911 C CA . ASN A 1 119 ? -0.829 -7.259 6.171 1.00 97.38 119 ASN A CA 1
ATOM 912 C C . ASN A 1 119 ? -1.501 -7.188 4.802 1.00 97.38 119 ASN A C 1
ATOM 914 O O . ASN A 1 119 ? -2.682 -6.878 4.691 1.00 97.38 119 ASN A O 1
ATOM 918 N N . VAL A 1 120 ? -0.757 -7.509 3.747 1.00 97.00 120 VAL A N 1
ATOM 919 C CA . VAL A 1 120 ? -1.275 -7.523 2.376 1.00 97.00 120 VAL A CA 1
ATOM 920 C C . VAL A 1 120 ? -2.416 -8.530 2.259 1.00 97.00 120 VAL A C 1
ATOM 922 O O . VAL A 1 120 ? -2.203 -9.734 2.412 1.00 97.00 120 VAL A O 1
ATOM 925 N N . ALA A 1 121 ? -3.598 -8.046 1.904 1.00 95.56 121 ALA A N 1
ATOM 926 C CA . ALA A 1 121 ? -4.749 -8.850 1.527 1.00 95.56 121 ALA A CA 1
ATOM 927 C C . ALA A 1 121 ? -4.719 -9.167 0.023 1.00 95.56 121 ALA A C 1
ATOM 929 O O . ALA A 1 121 ? -4.832 -10.326 -0.379 1.00 95.56 121 ALA A O 1
ATOM 930 N N . GLU A 1 122 ? -4.494 -8.149 -0.811 1.00 94.38 122 GLU A N 1
ATOM 931 C CA . GLU A 1 122 ? -4.537 -8.258 -2.271 1.00 94.38 122 GLU A CA 1
ATOM 932 C C . GLU A 1 122 ? -3.541 -7.295 -2.935 1.00 94.38 122 GLU A C 1
ATOM 934 O O . GLU A 1 122 ? -3.238 -6.220 -2.420 1.00 94.38 122 GLU A O 1
ATOM 939 N N . VAL A 1 123 ? -3.046 -7.677 -4.114 1.00 93.75 123 VAL A N 1
ATOM 940 C CA . VAL A 1 123 ? -2.360 -6.770 -5.039 1.00 93.75 123 VAL A CA 1
ATOM 941 C C . VAL A 1 123 ? -3.159 -6.735 -6.331 1.00 93.75 123 VAL A C 1
ATOM 943 O O . VAL A 1 123 ? -3.277 -7.754 -7.013 1.00 93.75 123 VAL A O 1
ATOM 946 N N . ARG A 1 124 ? -3.675 -5.564 -6.700 1.00 91.94 124 ARG A N 1
ATOM 947 C CA . ARG A 1 124 ? -4.492 -5.391 -7.906 1.00 91.94 124 ARG A CA 1
ATOM 948 C C . ARG A 1 124 ? -3.894 -4.371 -8.853 1.00 91.94 124 ARG A C 1
ATOM 950 O O . ARG A 1 124 ? -3.344 -3.352 -8.443 1.00 91.94 124 ARG A O 1
ATOM 957 N N . ASP A 1 125 ? -4.024 -4.631 -10.147 1.00 89.12 125 ASP A N 1
ATOM 958 C CA . ASP A 1 125 ? -3.637 -3.650 -11.154 1.00 89.12 125 ASP A CA 1
ATOM 959 C C . ASP A 1 125 ? -4.596 -2.467 -11.140 1.00 89.12 125 ASP A C 1
ATOM 961 O O . ASP A 1 125 ? -5.814 -2.631 -11.219 1.00 89.12 125 ASP A O 1
ATOM 965 N N . LEU A 1 126 ? -4.032 -1.266 -11.118 1.00 84.81 126 LEU A N 1
ATOM 966 C CA . LEU A 1 126 ? -4.796 -0.066 -11.399 1.00 84.81 126 LEU A CA 1
ATOM 967 C C . LEU A 1 126 ? -4.913 0.080 -12.912 1.00 84.81 126 LEU A C 1
ATOM 969 O O . LEU A 1 126 ? -3.985 -0.215 -13.668 1.00 84.81 126 LEU A O 1
ATOM 973 N N . MET A 1 127 ? -6.082 0.523 -13.358 1.00 74.38 127 MET A N 1
ATOM 974 C CA . MET A 1 127 ? -6.333 0.734 -14.772 1.00 74.38 127 MET A CA 1
ATOM 975 C C . MET A 1 127 ? -5.392 1.828 -15.286 1.00 74.38 127 MET A C 1
ATOM 977 O O . MET A 1 127 ? -5.413 2.964 -14.812 1.00 74.38 127 MET A O 1
ATOM 981 N N . THR A 1 128 ? -4.531 1.469 -16.232 1.00 66.81 128 THR A N 1
ATOM 982 C CA . THR A 1 128 ? -3.604 2.405 -16.860 1.00 66.81 128 THR A CA 1
ATOM 983 C C . THR A 1 128 ? -4.151 2.902 -18.195 1.00 66.81 128 THR A C 1
ATOM 985 O O . THR A 1 128 ? -4.999 2.250 -18.807 1.00 66.81 128 THR A O 1
ATOM 988 N N . MET A 1 129 ? -3.658 4.049 -18.678 1.00 55.06 129 MET A N 1
ATOM 989 C CA . MET A 1 129 ? -4.057 4.588 -19.987 1.00 55.06 129 MET A CA 1
ATOM 990 C C . MET A 1 129 ? -3.814 3.579 -21.118 1.00 55.06 129 MET A C 1
ATOM 992 O O . MET A 1 129 ? -4.637 3.473 -22.017 1.00 55.06 129 MET A O 1
ATOM 996 N N . THR A 1 130 ? -2.752 2.773 -21.040 1.00 58.25 130 THR A N 1
ATOM 997 C CA . THR A 1 130 ? -2.464 1.725 -22.031 1.00 58.25 130 THR A CA 1
ATOM 998 C C . THR A 1 130 ? -3.510 0.603 -22.016 1.00 58.25 130 THR A C 1
ATOM 1000 O O . THR A 1 130 ? -4.010 0.227 -23.072 1.00 58.25 130 THR A O 1
ATOM 1003 N N . LYS A 1 131 ? -3.941 0.133 -20.833 1.00 58.31 131 LYS A N 1
ATOM 1004 C CA . LYS A 1 131 ? -5.013 -0.879 -20.720 1.00 58.31 131 LYS A CA 1
ATOM 1005 C C . LYS A 1 131 ? -6.376 -0.364 -21.200 1.00 58.31 131 LYS A C 1
ATOM 1007 O O . LYS A 1 131 ? -7.199 -1.155 -21.645 1.00 58.31 131 LYS A O 1
ATOM 1012 N N . LEU A 1 132 ? -6.617 0.947 -21.124 1.00 59.47 132 LEU A N 1
ATOM 1013 C CA . LEU A 1 132 ? -7.824 1.583 -21.668 1.00 59.47 132 LEU A CA 1
ATOM 1014 C C . LEU A 1 132 ? -7.816 1.680 -23.201 1.00 59.47 132 LEU A C 1
ATOM 1016 O O . LEU A 1 132 ? -8.885 1.752 -23.802 1.00 59.47 132 LEU A O 1
ATOM 1020 N N . LEU A 1 133 ? -6.633 1.695 -23.821 1.00 67.88 133 LEU A N 1
ATOM 1021 C CA . LEU A 1 133 ? -6.463 1.841 -25.270 1.00 67.88 133 LEU A CA 1
ATOM 1022 C C . LEU A 1 133 ? -6.348 0.499 -26.018 1.00 67.88 133 LEU A C 1
ATOM 1024 O O . LEU A 1 133 ? -6.439 0.499 -27.241 1.00 67.88 133 LEU A O 1
ATOM 1028 N N . GLY A 1 134 ? -6.259 -0.627 -25.300 1.00 54.78 134 GLY A N 1
ATOM 1029 C CA . GLY A 1 134 ? -6.402 -1.974 -25.869 1.00 54.78 134 GLY A CA 1
ATOM 1030 C C . GLY A 1 134 ? -5.128 -2.604 -26.440 1.00 54.78 134 GLY A C 1
ATOM 1031 O O . GLY A 1 134 ? -5.250 -3.496 -27.278 1.00 54.78 134 GLY A O 1
ATOM 1032 N N . ASP A 1 135 ? -3.950 -2.162 -25.994 1.00 52.94 135 ASP A N 1
ATOM 1033 C CA . ASP A 1 135 ? -2.657 -2.773 -26.351 1.00 52.94 135 ASP A CA 1
ATOM 1034 C C . ASP A 1 135 ? -2.340 -4.037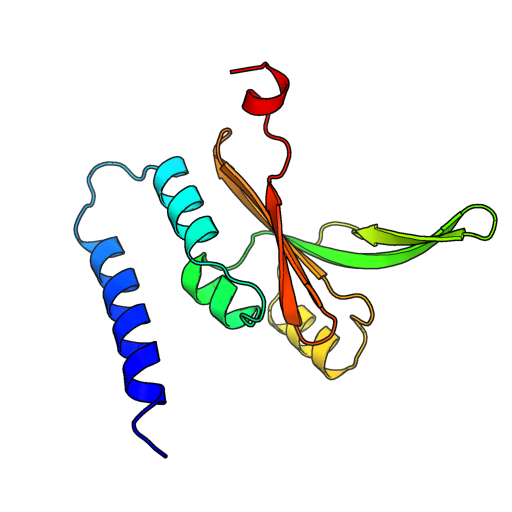 -25.531 1.00 52.94 135 ASP A C 1
ATOM 1036 O O . ASP A 1 135 ? -2.523 -4.012 -24.287 1.00 52.94 135 ASP A O 1
#

Secondary structure (DSSP, 8-state):
--SHHHHHHHHHHHHHHHTTS--S---HHHHHHHHHHH--TT-BHHHHHHHH---SEEEEEEEEEETTEEEEEE---EE--HHHHHHHHHHT--TT-EEEEEE-SSS-EEEEEE-TTSBEEEEEEPPPHHHHHT-

pLDDT: mean 78.88, std 18.62, range [36.19, 97.38]

Sequence (135 aa):
MKMVFALILLVMIALGVVYFANTASFDPTATGQAAKDAIRTGMSWQEVIAATQAPSKFSVNILYNDGGIEVVNQGQLQKFDEQQLSQGLESGAIELGFVFEYRYSEKVSFAVDFDEQGNVAEVRDLMTMTKLLGD

Radius of gyration: 16.9 Å; chains: 1; bounding box: 55×32×44 Å

Foldseek 3Di:
DPPVVVVVVVVLVVLVVVVPPDPDDDDLVVLLVQLLVLADFFAAPVVSCSSNNDAQWKWAWDWDQDPNDTDIDTHDIDGDDPVVVVVCLVVLVRQAFMKGWDCSDLVHTWIFTAHSNRTTPDIGTDDGPVNVVPD